Protein AF-A0A7S3N293-F1 (afdb_monomer_lite)

Secondary structure (DSSP, 8-state):
-HHHHTT-EEEEEEETTTEEEEEEE---------SS---HHHHHHHHHHHHHHHHHHHHHHHHHTTT-TT---TTTTS-EEEE-SSHHHHHHHHHHHHHTT--GGGEEEESSHHHHHHHHHHHHHTS----

Foldseek 3Di:
DPLVVQVKDWDKDDDPPPGIDIDIGGDDPPPPPPVDDDDPVNVVVVVVVVVVVVVVLVVVLVVLLPPQVPDDDPCLPAADEAEALDPVVLVVVLSNCVSNPRDSVSYHYDNHPVVVVVVVVVVVVPDPPDD

Sequence (131 aa):
MICEEFGGTAIVHSKKGQGSVFQATLPLICNSTNPFKRSKEEIALSEKMAKVMASQMDRIKRNFEFTTKGIPLPWKDKKILVVDDEAYNTEVLEIILGGIGISPDKIVTCLSGSEAIEVIKESIQNEPESQ

pLDDT: mean 78.85, std 15.55, range [41.66, 97.06]

Structure (mmCIF, N/CA/C/O backbone):
data_AF-A0A7S3N293-F1
#
_entry.id   AF-A0A7S3N293-F1
#
loop_
_atom_site.group_PDB
_atom_site.id
_atom_site.type_symbol
_atom_site.label_atom_id
_atom_site.label_alt_id
_atom_site.label_comp_id
_atom_site.label_asym_id
_atom_site.label_entity_id
_atom_site.label_seq_id
_atom_site.pdbx_PDB_ins_code
_atom_site.Cartn_x
_atom_site.Cartn_y
_atom_site.Cartn_z
_atom_site.occupancy
_atom_site.B_iso_or_equiv
_atom_site.auth_seq_id
_atom_site.auth_comp_id
_atom_site.auth_asym_id
_atom_site.auth_atom_id
_atom_site.pdbx_PDB_model_num
ATOM 1 N N . MET A 1 1 ? 24.809 -6.852 -6.026 1.00 60.34 1 MET A N 1
ATOM 2 C CA . MET A 1 1 ? 25.755 -6.217 -6.965 1.00 60.34 1 MET A CA 1
ATOM 3 C C . MET A 1 1 ? 24.957 -5.106 -7.616 1.00 60.34 1 MET A C 1
ATOM 5 O O . MET A 1 1 ? 24.422 -5.273 -8.695 1.00 60.34 1 MET A O 1
ATOM 9 N N . ILE A 1 2 ? 24.735 -4.023 -6.864 1.00 77.50 2 ILE A N 1
ATOM 10 C CA . ILE A 1 2 ? 23.498 -3.231 -6.995 1.00 77.50 2 ILE A CA 1
ATOM 11 C C . ILE A 1 2 ? 23.404 -2.522 -8.355 1.00 77.50 2 ILE A C 1
ATOM 13 O O . ILE A 1 2 ? 22.338 -2.472 -8.940 1.00 77.50 2 ILE A O 1
ATOM 17 N N . CYS A 1 3 ? 24.508 -2.016 -8.909 1.00 80.56 3 CYS A N 1
ATOM 18 C CA . CYS A 1 3 ? 24.460 -1.226 -10.146 1.00 80.56 3 CYS A CA 1
ATOM 19 C C . CYS A 1 3 ? 24.036 -2.046 -11.385 1.00 80.56 3 CYS A C 1
ATOM 21 O O . CYS A 1 3 ? 23.305 -1.530 -12.226 1.00 80.56 3 CYS A O 1
ATOM 23 N N . GLU A 1 4 ? 24.431 -3.321 -11.471 1.00 82.06 4 GLU A N 1
ATOM 24 C CA . GLU A 1 4 ? 24.077 -4.207 -12.594 1.00 82.06 4 GLU A CA 1
ATOM 25 C C . GLU A 1 4 ? 22.615 -4.667 -12.530 1.00 82.06 4 GLU A C 1
ATOM 27 O O . GLU A 1 4 ? 21.957 -4.781 -13.562 1.00 82.06 4 GLU A O 1
ATOM 32 N N . GLU A 1 5 ? 22.081 -4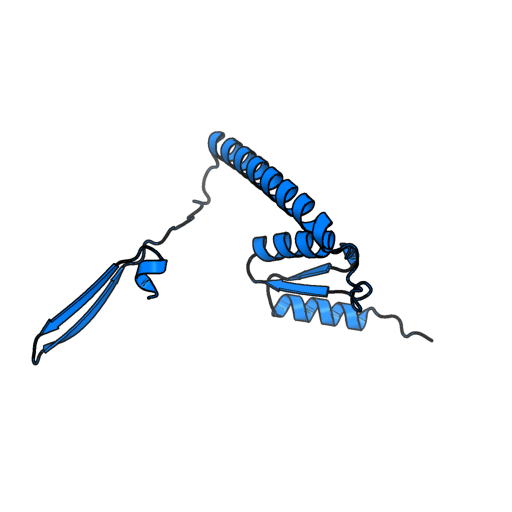.859 -11.318 1.00 84.12 5 GLU A N 1
ATOM 33 C CA . GLU A 1 5 ? 20.682 -5.252 -11.086 1.00 84.12 5 GLU A CA 1
ATOM 34 C C . GLU A 1 5 ? 19.683 -4.210 -11.629 1.00 84.12 5 GLU A C 1
ATOM 36 O O . GLU A 1 5 ? 18.577 -4.566 -12.026 1.00 84.12 5 GLU A O 1
ATOM 41 N N . PHE A 1 6 ? 20.098 -2.942 -11.730 1.00 82.06 6 PHE A N 1
ATOM 42 C CA . PHE A 1 6 ? 19.305 -1.843 -12.296 1.00 82.06 6 PHE A CA 1
ATOM 43 C C . PHE A 1 6 ? 19.718 -1.459 -13.730 1.00 82.06 6 PHE A C 1
ATOM 45 O O . PHE A 1 6 ? 19.390 -0.370 -14.201 1.00 82.06 6 PHE A O 1
ATOM 52 N N . GLY A 1 7 ? 20.463 -2.321 -14.435 1.00 86.12 7 GLY A N 1
ATOM 53 C CA . GLY A 1 7 ? 20.911 -2.061 -15.810 1.00 86.12 7 GLY A CA 1
ATOM 54 C C . GLY A 1 7 ? 21.907 -0.900 -15.935 1.00 86.12 7 GLY A C 1
ATOM 55 O O . GLY A 1 7 ? 22.064 -0.325 -17.013 1.00 86.12 7 GLY A O 1
ATOM 56 N N . GLY A 1 8 ? 22.550 -0.522 -14.830 1.00 89.31 8 GLY A N 1
ATOM 57 C CA . GLY A 1 8 ? 23.596 0.488 -14.790 1.00 89.31 8 GLY A CA 1
ATOM 58 C C . GLY A 1 8 ? 24.983 -0.065 -15.105 1.00 89.31 8 GLY A C 1
ATOM 59 O O . GLY A 1 8 ? 25.200 -1.269 -15.228 1.00 89.31 8 GLY A O 1
ATOM 60 N N . THR A 1 9 ? 25.952 0.843 -15.215 1.00 90.75 9 THR A N 1
ATOM 61 C CA . THR A 1 9 ? 27.374 0.518 -15.393 1.00 90.75 9 THR A CA 1
ATOM 62 C C . THR A 1 9 ? 28.211 1.206 -14.324 1.00 90.75 9 THR A C 1
ATOM 64 O O . THR A 1 9 ? 27.998 2.378 -14.013 1.00 90.75 9 THR A O 1
ATOM 67 N N . ALA A 1 10 ? 29.184 0.487 -13.766 1.00 90.56 10 ALA A N 1
ATOM 68 C CA . ALA A 1 10 ? 30.148 1.034 -12.820 1.00 90.56 10 ALA A CA 1
ATOM 69 C C . ALA A 1 10 ? 31.567 0.929 -13.389 1.00 90.56 10 ALA A C 1
ATOM 71 O O . ALA A 1 10 ? 31.964 -0.116 -13.901 1.00 90.56 10 ALA A O 1
ATOM 72 N N . ILE A 1 11 ? 32.334 2.014 -13.296 1.00 92.62 11 ILE A N 1
ATOM 73 C CA . ILE A 1 11 ? 33.714 2.111 -13.774 1.00 92.62 11 ILE A CA 1
ATOM 74 C C . ILE A 1 11 ? 34.587 2.638 -12.636 1.00 92.62 11 ILE A C 1
ATOM 76 O O . ILE A 1 11 ? 34.210 3.562 -11.912 1.00 92.62 11 ILE A O 1
ATOM 80 N N . VAL A 1 12 ? 35.774 2.052 -12.487 1.00 94.44 12 VAL A N 1
ATOM 81 C CA . VAL A 1 12 ? 36.779 2.488 -11.515 1.00 94.44 12 VAL A CA 1
ATOM 82 C C . VAL A 1 12 ? 38.032 2.933 -12.249 1.00 94.44 12 VAL A C 1
ATOM 84 O O . VAL A 1 12 ? 38.638 2.166 -12.995 1.00 94.44 12 VAL A O 1
ATOM 87 N N . HIS A 1 13 ? 38.454 4.166 -11.990 1.00 93.88 13 HIS A N 1
ATOM 88 C CA . HIS A 1 13 ? 39.724 4.704 -12.454 1.00 93.88 13 HIS A CA 1
ATOM 89 C C . HIS A 1 13 ? 40.648 4.893 -11.257 1.00 93.88 13 HIS A C 1
ATOM 91 O O . HIS A 1 13 ? 40.412 5.752 -10.412 1.00 93.88 13 HIS A O 1
ATOM 97 N N . SER A 1 14 ? 41.711 4.095 -11.178 1.00 94.75 14 SER A N 1
ATOM 98 C CA . SER A 1 14 ? 42.700 4.200 -10.106 1.00 94.75 14 SER A CA 1
ATOM 99 C C . SER A 1 14 ? 44.089 4.419 -10.674 1.00 94.75 14 SER A C 1
ATOM 101 O O . SER A 1 14 ? 44.496 3.761 -11.635 1.00 94.75 14 SER A O 1
ATOM 103 N N . LYS A 1 15 ? 44.834 5.340 -10.062 1.00 95.75 15 LYS A N 1
ATOM 104 C CA . LYS A 1 15 ? 46.235 5.571 -10.398 1.00 95.75 15 LYS A CA 1
ATOM 105 C C . LYS A 1 15 ? 47.052 5.718 -9.124 1.00 95.75 15 LYS A C 1
ATOM 107 O O . LYS A 1 15 ? 46.734 6.509 -8.236 1.00 95.75 15 LYS A O 1
ATOM 112 N N . LYS A 1 16 ? 48.131 4.935 -9.035 1.00 93.50 16 LYS A N 1
ATOM 113 C CA . LYS A 1 16 ? 49.003 4.882 -7.856 1.00 93.50 16 LYS A CA 1
ATOM 114 C C . LYS A 1 16 ? 49.500 6.289 -7.502 1.00 93.50 16 LYS A C 1
ATOM 116 O O . LYS A 1 16 ? 50.089 6.965 -8.339 1.00 93.50 16 LYS A O 1
ATOM 121 N N . GLY A 1 17 ? 49.243 6.714 -6.266 1.00 93.62 17 GLY A N 1
ATOM 122 C CA . GLY A 1 17 ? 49.622 8.039 -5.763 1.00 93.62 17 GLY A CA 1
ATOM 123 C C . GLY A 1 17 ? 48.705 9.198 -6.178 1.00 93.62 17 GLY A C 1
ATOM 124 O O . GLY A 1 17 ? 48.983 10.325 -5.793 1.00 93.62 17 GLY A O 1
ATOM 125 N N . GLN A 1 18 ? 47.626 8.948 -6.932 1.00 94.38 18 GLN A N 1
ATOM 126 C CA . GLN A 1 18 ? 46.655 9.973 -7.360 1.00 94.38 18 GLN A CA 1
ATOM 127 C C . GLN A 1 18 ? 45.222 9.699 -6.870 1.00 94.38 18 GLN A C 1
ATOM 129 O O . GLN A 1 18 ? 44.316 10.475 -7.153 1.00 94.38 18 GLN A O 1
ATOM 134 N N . GLY A 1 19 ? 45.021 8.620 -6.107 1.00 93.25 19 GLY A N 1
ATOM 135 C CA . GLY A 1 19 ? 43.710 8.216 -5.602 1.00 93.25 19 GLY A CA 1
ATOM 136 C C . GLY A 1 19 ? 42.914 7.372 -6.600 1.00 93.25 19 GLY A C 1
ATOM 137 O O . GLY A 1 19 ? 43.440 6.906 -7.615 1.00 93.25 19 GLY A O 1
ATOM 138 N N . SER A 1 20 ? 41.644 7.141 -6.266 1.00 95.56 20 SER A N 1
ATOM 139 C CA . SER A 1 20 ? 40.710 6.368 -7.088 1.00 95.56 20 SER A CA 1
ATOM 140 C C . SER A 1 20 ? 39.413 7.143 -7.280 1.00 95.56 20 SER A C 1
ATOM 142 O O . SER A 1 20 ? 38.914 7.755 -6.338 1.00 95.56 20 SER A O 1
ATOM 144 N N . VAL A 1 21 ? 38.871 7.087 -8.493 1.00 94.62 21 VAL A N 1
ATOM 145 C CA . VAL A 1 21 ? 37.583 7.664 -8.875 1.00 94.62 21 VAL A CA 1
ATOM 146 C C . VAL A 1 21 ? 36.635 6.527 -9.225 1.00 94.62 21 VAL A C 1
ATOM 148 O O . VAL A 1 21 ? 36.968 5.654 -10.028 1.00 94.62 21 VAL A O 1
ATOM 151 N N . PHE A 1 22 ? 35.455 6.556 -8.616 1.00 94.75 22 PHE A N 1
ATOM 152 C CA . PHE A 1 22 ? 34.377 5.605 -8.850 1.00 94.75 22 PHE A CA 1
ATOM 153 C C . PHE A 1 22 ? 33.260 6.335 -9.584 1.00 94.75 22 PHE A C 1
ATOM 155 O O . PHE A 1 22 ? 32.772 7.358 -9.103 1.00 94.75 22 PHE A O 1
ATOM 162 N N . GLN A 1 23 ? 32.868 5.823 -10.745 1.00 91.12 23 GLN A N 1
ATOM 163 C CA . GLN A 1 23 ? 31.786 6.375 -11.547 1.00 91.12 23 GLN A CA 1
ATOM 164 C C . GLN A 1 23 ? 30.707 5.313 -11.725 1.00 91.12 23 GLN A C 1
ATOM 166 O O . GLN A 1 23 ? 30.993 4.212 -12.185 1.00 91.12 23 GLN A O 1
ATOM 171 N N . ALA A 1 24 ? 29.470 5.651 -11.374 1.00 91.44 24 ALA A N 1
ATOM 172 C CA . ALA A 1 24 ? 28.302 4.814 -11.610 1.00 91.44 24 ALA A CA 1
ATOM 173 C C . ALA A 1 24 ? 27.328 5.558 -12.525 1.00 91.44 24 ALA A C 1
ATOM 175 O O . ALA A 1 24 ? 27.047 6.737 -12.310 1.00 91.44 24 ALA A O 1
ATOM 176 N N . THR A 1 25 ? 26.823 4.867 -13.541 1.00 88.75 25 THR A N 1
ATOM 177 C CA . THR A 1 25 ? 25.816 5.375 -14.472 1.00 88.75 25 THR A CA 1
ATOM 178 C C . THR A 1 25 ? 24.583 4.500 -14.351 1.00 88.75 25 THR A C 1
ATOM 180 O O . THR A 1 25 ? 24.660 3.303 -14.609 1.00 88.75 25 THR A O 1
ATOM 183 N N . LEU A 1 26 ? 23.455 5.092 -13.972 1.00 87.69 26 LEU A N 1
ATOM 184 C CA . LEU A 1 26 ? 22.163 4.416 -13.885 1.00 87.69 26 LEU A CA 1
ATOM 185 C C . LEU A 1 26 ? 21.212 5.042 -14.913 1.00 87.69 26 LEU A C 1
ATOM 187 O O . LEU A 1 26 ? 21.088 6.270 -14.935 1.00 87.69 26 LEU A O 1
ATOM 191 N N . PRO A 1 27 ? 20.555 4.246 -15.776 1.00 81.19 27 PRO A N 1
ATOM 192 C CA . PRO A 1 27 ? 19.545 4.772 -16.681 1.00 81.19 27 PRO A CA 1
ATOM 193 C C . PRO A 1 27 ? 18.337 5.245 -15.866 1.00 81.19 27 PRO A C 1
ATOM 195 O O . PRO A 1 27 ? 17.649 4.451 -15.228 1.00 81.19 27 PRO A O 1
ATOM 198 N N . LEU A 1 28 ? 18.070 6.550 -15.882 1.00 78.19 28 LEU A N 1
ATOM 199 C CA . LEU A 1 28 ? 16.857 7.100 -15.289 1.00 78.19 28 LEU A CA 1
ATOM 200 C C . LEU A 1 28 ? 15.713 6.958 -16.293 1.00 78.19 28 LEU A C 1
ATOM 202 O O . LEU A 1 28 ? 15.694 7.626 -17.328 1.00 78.19 28 LEU A O 1
ATOM 206 N N . ILE A 1 29 ? 14.744 6.098 -15.982 1.00 73.38 29 ILE A N 1
ATOM 207 C CA . ILE A 1 29 ? 13.456 6.096 -16.676 1.00 73.38 29 ILE A CA 1
ATOM 208 C C . ILE A 1 29 ? 12.655 7.266 -16.108 1.00 73.38 29 ILE A C 1
ATOM 210 O O . ILE A 1 29 ? 11.929 7.141 -15.125 1.00 73.38 29 ILE A O 1
ATOM 214 N N . CYS A 1 30 ? 12.830 8.443 -16.702 1.00 49.09 30 CYS A N 1
ATOM 215 C CA . CYS A 1 30 ? 12.002 9.594 -16.382 1.00 49.09 30 CYS A CA 1
ATOM 216 C C . CYS A 1 30 ? 10.643 9.423 -17.063 1.00 49.09 30 CYS A C 1
ATOM 218 O O . CYS A 1 30 ? 10.477 9.802 -18.223 1.00 49.09 30 CYS A O 1
ATOM 220 N N . ASN A 1 31 ? 9.650 8.927 -16.324 1.00 50.69 31 ASN A N 1
ATOM 221 C CA . ASN A 1 31 ? 8.236 9.081 -16.676 1.00 50.69 31 ASN A CA 1
ATOM 222 C C . ASN A 1 31 ? 7.817 10.543 -16.444 1.00 50.69 31 ASN A C 1
ATOM 224 O O . ASN A 1 31 ? 6.957 10.851 -15.626 1.00 50.69 31 ASN A O 1
ATOM 228 N N . SER A 1 32 ? 8.482 11.467 -17.138 1.00 44.22 32 SER A N 1
ATOM 229 C CA . SER A 1 32 ? 8.077 12.862 -17.199 1.00 44.22 32 SER A CA 1
ATOM 230 C C . SER A 1 32 ? 6.832 12.927 -18.075 1.00 44.22 32 SER A C 1
ATOM 232 O O . SER A 1 32 ? 6.903 13.077 -19.296 1.00 44.22 32 SER A O 1
ATOM 234 N N . THR A 1 33 ? 5.669 12.760 -17.451 1.00 46.09 33 THR A N 1
ATOM 235 C CA . THR A 1 33 ? 4.407 13.211 -18.025 1.00 46.09 33 THR A CA 1
ATOM 236 C C . THR A 1 33 ? 4.494 14.723 -18.144 1.00 46.09 33 THR A C 1
ATOM 238 O O . THR A 1 33 ? 4.302 15.459 -17.177 1.00 46.09 33 THR A O 1
ATOM 241 N N . ASN A 1 34 ? 4.846 15.179 -19.339 1.00 41.66 34 ASN A N 1
ATOM 242 C CA . ASN A 1 34 ? 4.815 16.576 -19.725 1.00 41.66 34 ASN A CA 1
ATOM 243 C C . ASN A 1 34 ? 3.382 17.099 -19.473 1.00 41.66 34 ASN A C 1
ATOM 245 O O . ASN A 1 34 ? 2.450 16.588 -20.097 1.00 41.66 34 ASN A O 1
ATOM 249 N N . PRO A 1 35 ? 3.136 18.073 -18.575 1.00 46.91 35 PRO A N 1
ATOM 250 C CA . PRO A 1 35 ? 1.774 18.462 -18.197 1.00 46.91 35 PRO A CA 1
ATOM 251 C C . PRO A 1 35 ? 1.060 19.322 -19.260 1.00 46.91 35 PRO A C 1
ATOM 253 O O . PRO A 1 35 ? 0.162 20.096 -18.935 1.00 46.91 35 PRO A O 1
ATOM 256 N N . PHE A 1 36 ? 1.420 19.213 -20.543 1.00 49.78 36 PHE A N 1
ATOM 257 C CA . PHE A 1 36 ? 0.885 20.079 -21.589 1.00 49.78 36 PHE A CA 1
ATOM 258 C C . PHE A 1 36 ? 0.445 19.314 -22.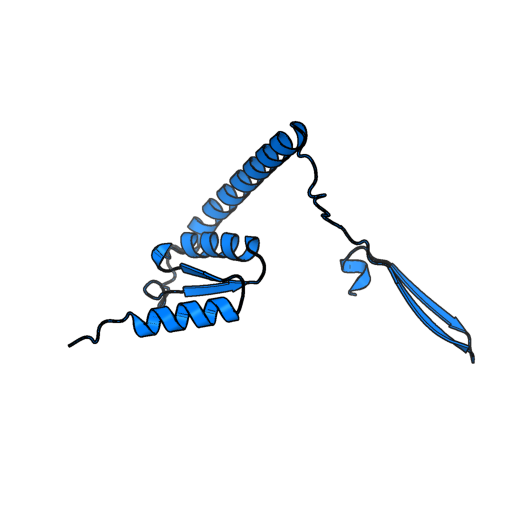847 1.00 49.78 36 PHE A C 1
ATOM 260 O O . PHE A 1 36 ? 1.260 18.838 -23.630 1.00 49.78 36 PHE A O 1
ATOM 267 N N . LYS A 1 37 ? -0.886 19.315 -23.038 1.00 51.31 37 LYS A N 1
ATOM 268 C CA . LYS A 1 37 ? -1.692 18.850 -24.186 1.00 51.31 37 LYS A CA 1
ATOM 269 C C . LYS A 1 37 ? -1.702 17.338 -24.446 1.00 51.31 37 LYS A C 1
ATOM 271 O O . LYS A 1 37 ? -1.034 16.852 -25.352 1.00 51.31 37 LYS A O 1
ATOM 276 N N . ARG A 1 38 ? -2.614 16.638 -23.754 1.00 48.31 38 ARG A N 1
ATOM 277 C CA . ARG A 1 38 ? -3.044 15.279 -24.124 1.00 48.31 38 ARG A CA 1
ATOM 278 C C . ARG A 1 38 ? -3.547 15.256 -25.567 1.00 48.31 38 ARG A C 1
ATOM 280 O O . ARG A 1 38 ? -4.569 15.872 -25.883 1.00 48.31 38 ARG A O 1
ATOM 287 N N . SER A 1 39 ? -2.835 14.551 -26.438 1.00 61.47 39 SER A N 1
ATOM 288 C CA . SER A 1 39 ? -3.322 14.215 -27.775 1.00 61.47 39 SER A CA 1
ATOM 289 C C . SER A 1 39 ? -4.353 13.079 -27.673 1.00 61.47 39 SER A C 1
ATOM 291 O O . SER A 1 39 ? -4.384 12.325 -26.699 1.00 61.47 39 SER A O 1
ATOM 293 N N . LYS A 1 40 ? -5.225 12.930 -28.679 1.00 60.50 40 LYS A N 1
ATOM 294 C CA . LYS A 1 40 ? -6.228 11.842 -28.723 1.00 60.50 40 LYS A CA 1
ATOM 295 C C . LYS A 1 40 ? -5.599 10.440 -28.661 1.00 60.50 40 LYS A C 1
ATOM 297 O O . LYS A 1 40 ? -6.251 9.495 -28.230 1.00 60.50 40 LYS A O 1
ATOM 302 N N . GLU A 1 41 ? -4.339 10.313 -29.064 1.00 60.31 41 GLU A N 1
ATOM 303 C CA . GLU A 1 41 ? -3.577 9.060 -29.030 1.00 60.31 41 GLU A CA 1
ATOM 304 C C . GLU A 1 41 ? -3.166 8.669 -27.605 1.00 60.31 41 GLU A C 1
ATOM 306 O O . GLU A 1 41 ? -3.131 7.484 -27.283 1.00 60.31 41 GLU A O 1
ATOM 311 N N . GLU A 1 42 ? -2.938 9.645 -26.724 1.00 56.75 42 GLU A N 1
ATOM 312 C CA . GLU A 1 42 ? -2.550 9.410 -25.330 1.00 56.75 42 GLU A CA 1
ATOM 313 C C . GLU A 1 42 ? -3.735 8.923 -24.478 1.00 56.75 42 GLU A C 1
ATOM 315 O O . GLU A 1 42 ? -3.577 8.050 -23.627 1.00 56.75 42 GLU A O 1
ATOM 320 N N . ILE A 1 43 ? -4.951 9.402 -24.775 1.00 61.78 43 ILE A N 1
ATOM 321 C CA . ILE A 1 43 ? -6.196 8.885 -24.179 1.00 61.78 43 ILE A CA 1
ATOM 322 C C . ILE A 1 43 ? -6.416 7.427 -24.605 1.00 61.78 43 ILE A C 1
ATOM 324 O O . ILE A 1 43 ? -6.687 6.572 -23.767 1.00 61.78 43 ILE A O 1
ATOM 328 N N . ALA A 1 44 ? -6.209 7.113 -25.887 1.00 67.25 44 ALA A N 1
ATOM 329 C CA . ALA A 1 44 ? -6.334 5.745 -26.388 1.00 67.25 44 ALA A CA 1
ATOM 330 C C . ALA A 1 44 ? -5.258 4.800 -25.817 1.00 67.25 44 ALA A C 1
ATOM 332 O O . ALA A 1 44 ? -5.517 3.612 -25.607 1.00 67.25 44 ALA A O 1
ATOM 333 N N . LEU A 1 45 ? -4.045 5.302 -25.561 1.00 69.31 45 LEU A N 1
ATOM 334 C CA . LEU A 1 45 ? -2.980 4.532 -24.916 1.00 69.31 45 LEU A CA 1
ATOM 335 C C . LEU A 1 45 ? -3.282 4.290 -23.430 1.00 69.31 45 LEU A C 1
ATOM 337 O O . LEU A 1 45 ? -3.118 3.166 -22.957 1.00 69.31 45 LEU A O 1
ATOM 341 N N . SER A 1 46 ? -3.796 5.304 -22.729 1.00 66.25 46 SER A N 1
ATOM 342 C CA . SER A 1 46 ? -4.274 5.202 -21.345 1.00 66.25 46 SER A CA 1
ATOM 343 C C . SER A 1 46 ? -5.412 4.185 -21.207 1.00 66.25 46 SER A C 1
ATOM 345 O O . SER A 1 46 ? -5.347 3.322 -20.334 1.00 66.25 46 SER A O 1
ATOM 347 N N . GLU A 1 47 ? -6.398 4.196 -22.108 1.00 70.56 47 GLU A N 1
ATOM 348 C CA . GLU A 1 47 ? -7.485 3.206 -22.115 1.00 70.56 47 GLU A CA 1
ATOM 349 C C . GLU A 1 47 ? -6.976 1.784 -22.384 1.00 70.56 47 GLU A C 1
ATOM 351 O O . GLU A 1 47 ? -7.419 0.823 -21.749 1.00 70.56 47 GLU A O 1
ATOM 356 N N . LYS A 1 48 ? -6.010 1.624 -23.299 1.00 72.50 48 LYS A N 1
ATOM 357 C CA . LYS A 1 48 ? -5.376 0.322 -23.554 1.00 72.50 48 LYS A CA 1
ATOM 358 C C . LYS A 1 48 ? -4.601 -0.177 -22.337 1.00 72.50 48 LYS A C 1
ATOM 360 O O . LYS A 1 48 ? -4.719 -1.354 -22.005 1.00 72.50 48 LYS A O 1
ATOM 365 N N . MET A 1 49 ? -3.849 0.693 -21.664 1.00 66.38 49 MET A N 1
ATOM 366 C CA . MET A 1 49 ? -3.127 0.348 -20.437 1.00 66.38 49 MET A CA 1
ATOM 367 C C . MET A 1 49 ? -4.082 -0.022 -19.303 1.00 66.38 49 MET A C 1
ATOM 369 O O . MET A 1 49 ? -3.898 -1.074 -18.697 1.00 66.38 49 MET A O 1
ATOM 373 N N . ALA A 1 50 ? -5.151 0.750 -19.093 1.00 70.06 50 ALA A N 1
ATOM 374 C CA . ALA A 1 50 ? -6.184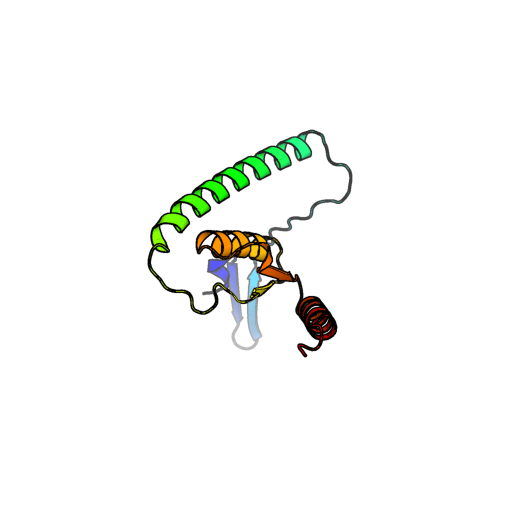 0.435 -18.107 1.00 70.06 50 ALA A CA 1
ATOM 375 C C . ALA A 1 50 ? -6.819 -0.940 -18.371 1.00 70.06 50 ALA A C 1
ATOM 377 O O . ALA A 1 50 ? -7.014 -1.731 -17.451 1.00 70.06 50 ALA A O 1
ATOM 378 N N . LYS A 1 51 ? -7.064 -1.285 -19.641 1.00 73.50 51 LYS A N 1
ATOM 379 C CA . LYS A 1 51 ? -7.612 -2.593 -20.029 1.00 73.50 51 LYS A CA 1
ATOM 380 C C . LYS A 1 51 ? -6.626 -3.746 -19.808 1.00 73.50 51 LYS A C 1
ATOM 382 O O . LYS A 1 51 ? -7.032 -4.829 -19.387 1.00 73.50 51 LYS A O 1
ATOM 387 N N . VAL A 1 52 ? -5.335 -3.529 -20.075 1.00 74.38 52 VAL A N 1
ATOM 388 C CA . VAL A 1 52 ? -4.279 -4.516 -19.791 1.00 74.38 52 VAL A CA 1
ATOM 389 C C . VAL A 1 52 ? -4.145 -4.733 -18.285 1.00 74.38 52 VAL A C 1
ATOM 391 O O . VAL A 1 52 ? -4.123 -5.888 -17.851 1.00 74.38 52 VAL A O 1
ATOM 394 N N . MET A 1 53 ? -4.133 -3.653 -17.501 1.00 69.94 53 MET A N 1
ATOM 395 C CA . MET A 1 53 ? -4.064 -3.691 -16.038 1.00 69.94 53 MET A CA 1
ATOM 396 C C . MET A 1 53 ? -5.276 -4.396 -15.430 1.00 69.94 53 MET A C 1
ATOM 398 O O . MET A 1 53 ? -5.094 -5.326 -14.649 1.00 69.94 53 MET A O 1
ATOM 402 N N . ALA A 1 54 ? -6.493 -4.074 -15.879 1.00 72.38 54 ALA A N 1
ATOM 403 C CA . ALA A 1 54 ? -7.704 -4.778 -15.461 1.00 72.38 54 ALA A CA 1
ATOM 404 C C . ALA A 1 54 ? -7.600 -6.293 -15.720 1.00 72.38 54 ALA A C 1
ATOM 406 O O . ALA A 1 54 ? -7.905 -7.102 -14.845 1.00 72.38 54 ALA A O 1
ATOM 407 N N . SER A 1 55 ? -7.064 -6.698 -16.880 1.00 72.88 55 SER A N 1
ATOM 408 C CA . SER A 1 55 ? -6.879 -8.123 -17.187 1.00 72.88 55 SER A CA 1
ATOM 409 C C . SER A 1 55 ? -5.839 -8.812 -16.292 1.00 72.88 55 SER A C 1
ATOM 411 O O . SER A 1 55 ? -5.982 -9.997 -15.986 1.00 72.88 55 SER A O 1
ATOM 413 N N . GLN A 1 56 ? -4.790 -8.098 -15.864 1.00 72.06 56 GLN A N 1
ATOM 414 C CA . GLN A 1 56 ? -3.807 -8.637 -14.922 1.00 72.06 56 GLN A CA 1
ATOM 415 C C . GLN A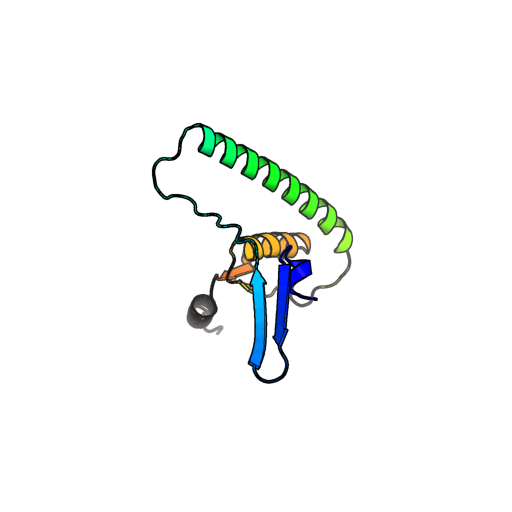 1 56 ? -4.396 -8.741 -13.515 1.00 72.06 56 GLN A C 1
ATOM 417 O O . GLN A 1 56 ? -4.224 -9.774 -12.866 1.00 72.06 56 GLN A O 1
ATOM 422 N N . MET A 1 57 ? -5.175 -7.748 -13.087 1.00 68.19 57 MET A N 1
ATOM 423 C CA . MET A 1 57 ? -5.890 -7.786 -11.813 1.00 68.19 57 MET A CA 1
ATOM 424 C C . MET A 1 57 ? -6.894 -8.939 -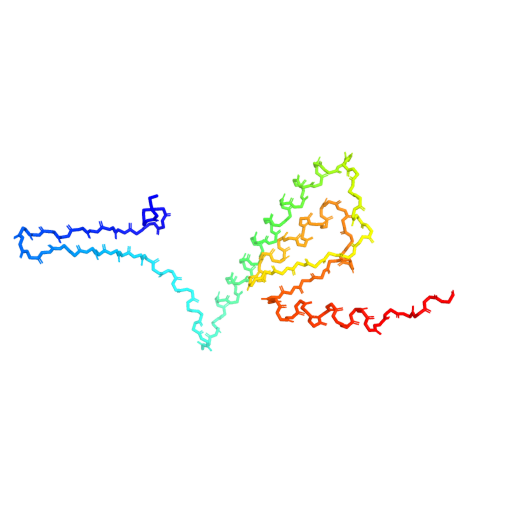11.743 1.00 68.19 57 MET A C 1
ATOM 426 O O . MET A 1 57 ? -6.935 -9.655 -10.743 1.00 68.19 57 MET A O 1
ATOM 430 N N . ASP A 1 58 ? -7.620 -9.218 -12.826 1.00 71.81 58 ASP A N 1
ATOM 431 C CA . ASP A 1 58 ? -8.532 -10.367 -12.901 1.00 71.81 58 ASP A CA 1
ATOM 432 C C . ASP A 1 58 ? -7.808 -11.720 -12.839 1.00 71.81 58 ASP A C 1
ATOM 434 O O . ASP A 1 58 ? -8.385 -12.735 -12.432 1.00 71.81 58 ASP A O 1
ATOM 438 N N . ARG A 1 59 ? -6.540 -11.783 -13.263 1.00 69.50 59 ARG A N 1
ATOM 439 C CA . ARG A 1 59 ? -5.708 -12.987 -13.104 1.00 69.50 59 ARG A CA 1
ATOM 440 C C . ARG A 1 59 ? -5.229 -13.142 -11.664 1.00 69.50 59 ARG A C 1
ATOM 442 O O . ARG A 1 59 ? -5.255 -14.258 -11.151 1.00 69.50 59 ARG A O 1
ATOM 449 N N . ILE A 1 60 ? -4.836 -12.047 -11.014 1.00 66.44 60 ILE A N 1
ATOM 450 C CA . ILE A 1 60 ? -4.411 -12.046 -9.607 1.00 66.44 60 ILE A CA 1
ATOM 451 C C . ILE A 1 60 ? -5.573 -12.478 -8.704 1.00 66.44 60 ILE A C 1
ATOM 453 O O . ILE A 1 60 ? -5.404 -13.411 -7.921 1.00 66.44 60 ILE A O 1
ATOM 457 N N . LYS A 1 61 ? -6.770 -11.901 -8.885 1.00 64.94 61 LYS A N 1
ATOM 458 C CA . LYS A 1 61 ? -7.980 -12.263 -8.122 1.00 64.94 61 LYS A CA 1
ATOM 459 C C . LYS A 1 61 ? -8.282 -13.763 -8.183 1.00 64.94 61 LYS A C 1
ATOM 461 O O . LYS A 1 61 ? -8.432 -14.405 -7.147 1.00 64.94 61 LYS A O 1
ATOM 466 N N . ARG A 1 62 ? -8.278 -14.345 -9.388 1.00 63.75 62 ARG A N 1
ATOM 467 C CA . ARG A 1 62 ? -8.559 -15.779 -9.592 1.00 63.75 62 ARG A CA 1
ATOM 468 C C . ARG A 1 62 ? -7.519 -16.706 -8.964 1.00 63.75 62 ARG A C 1
ATOM 470 O O . ARG A 1 62 ? -7.881 -17.764 -8.459 1.00 63.75 62 ARG A O 1
ATOM 477 N N . ASN A 1 63 ? -6.242 -16.330 -8.984 1.00 60.00 63 ASN A N 1
ATOM 478 C CA . ASN A 1 63 ? -5.190 -17.141 -8.368 1.00 60.00 63 ASN A CA 1
ATOM 479 C C . ASN A 1 63 ? -5.230 -17.070 -6.834 1.00 60.00 63 ASN A C 1
ATOM 481 O O . ASN A 1 63 ? -4.842 -18.024 -6.161 1.00 60.00 63 ASN A O 1
ATOM 485 N N . PHE A 1 64 ? -5.710 -15.958 -6.274 1.00 59.56 64 PHE A N 1
ATOM 486 C CA . PHE A 1 64 ? -5.723 -15.743 -4.831 1.00 59.56 64 PHE A CA 1
ATOM 487 C C . PHE A 1 64 ? -6.911 -16.418 -4.129 1.00 59.56 64 PHE A C 1
ATOM 489 O O . PHE A 1 64 ? -6.733 -16.995 -3.055 1.00 59.56 64 PHE A O 1
ATOM 496 N N . GLU A 1 65 ? -8.081 -16.477 -4.781 1.00 55.25 65 GLU A N 1
ATOM 497 C CA . GLU A 1 65 ? -9.262 -17.221 -4.297 1.00 55.25 65 GLU A CA 1
ATOM 498 C C . GLU A 1 65 ? -8.983 -18.712 -4.022 1.00 55.25 65 GLU A C 1
ATOM 500 O O . GLU A 1 65 ? -9.715 -19.364 -3.273 1.00 55.25 65 GLU A O 1
ATOM 505 N N . PHE A 1 66 ? -7.922 -19.271 -4.613 1.00 50.47 66 PHE A N 1
ATOM 506 C CA . PHE A 1 66 ? -7.605 -20.692 -4.515 1.00 50.47 66 PHE A CA 1
ATOM 507 C C . PHE A 1 66 ? -6.866 -21.083 -3.221 1.00 50.47 66 PHE A C 1
ATOM 509 O O . PHE A 1 66 ? -6.930 -22.242 -2.818 1.00 50.47 66 PHE A O 1
ATOM 516 N N . THR A 1 67 ? -6.194 -20.148 -2.538 1.00 53.50 67 THR A N 1
ATOM 517 C CA . THR A 1 67 ? -5.238 -20.500 -1.459 1.00 53.50 67 THR A CA 1
ATOM 518 C C . THR A 1 67 ? -5.790 -20.275 -0.043 1.00 53.50 67 THR A C 1
ATOM 520 O O . THR A 1 67 ? -5.226 -20.758 0.934 1.00 53.50 67 THR A O 1
ATOM 523 N N . THR A 1 68 ? -6.909 -19.561 0.101 1.00 54.22 68 THR A N 1
ATOM 524 C CA . THR A 1 68 ? -7.337 -18.984 1.393 1.00 54.22 68 THR A CA 1
ATOM 525 C C . THR A 1 68 ? -8.534 -19.688 2.027 1.00 54.22 68 THR A C 1
ATOM 527 O O . THR A 1 68 ? -8.879 -19.412 3.179 1.00 54.22 68 THR A O 1
ATOM 530 N N . LYS A 1 69 ? -9.147 -20.653 1.328 1.00 58.03 69 LYS A N 1
ATOM 531 C CA . LYS A 1 69 ? -10.194 -21.519 1.886 1.00 58.03 69 LYS A CA 1
ATOM 532 C C . LYS A 1 69 ? -9.596 -22.460 2.938 1.00 58.03 69 LYS A C 1
ATOM 534 O O . LYS A 1 69 ? -9.282 -23.605 2.641 1.00 58.03 69 LYS A O 1
ATOM 539 N N . GLY A 1 70 ? -9.446 -21.976 4.170 1.00 63.16 70 GLY A N 1
ATOM 540 C CA . GLY A 1 70 ? -9.133 -22.825 5.324 1.00 63.16 70 GLY A CA 1
ATOM 541 C C . GLY A 1 70 ? -8.202 -22.234 6.377 1.00 63.16 70 GLY A C 1
ATOM 542 O O . GLY A 1 70 ? -8.033 -22.864 7.416 1.00 63.16 70 GLY A O 1
ATOM 543 N N . ILE A 1 71 ? -7.621 -21.049 6.162 1.00 72.38 71 ILE A N 1
ATOM 544 C CA . ILE A 1 71 ? -6.765 -20.420 7.176 1.00 72.38 71 ILE A CA 1
ATOM 545 C C . ILE A 1 71 ? -7.629 -19.474 8.021 1.00 72.38 71 ILE A C 1
ATOM 547 O O . ILE A 1 71 ? -8.086 -18.453 7.503 1.00 72.38 71 ILE A O 1
ATOM 551 N N . PRO A 1 72 ? -7.894 -19.779 9.305 1.00 74.94 72 PRO A N 1
ATOM 552 C CA . PRO A 1 72 ? -8.577 -18.841 10.181 1.00 74.94 72 PRO A CA 1
ATOM 553 C C . PRO A 1 72 ? -7.692 -17.606 10.374 1.00 74.94 72 PRO A C 1
ATOM 555 O O . PRO A 1 72 ? -6.587 -17.693 10.904 1.00 74.94 72 PRO A O 1
ATOM 558 N N . LEU A 1 73 ? -8.183 -16.449 9.932 1.00 81.88 73 LEU A N 1
ATOM 559 C CA . LEU A 1 73 ? -7.533 -15.160 10.146 1.00 81.88 73 LEU A CA 1
ATOM 560 C C . LEU A 1 73 ? -8.135 -14.523 11.407 1.00 81.88 73 LEU A C 1
ATOM 562 O O . LEU A 1 73 ? -9.250 -14.003 11.332 1.00 81.88 73 LEU A O 1
ATOM 566 N N . PRO A 1 74 ? -7.439 -14.515 12.563 1.00 83.50 74 PRO A N 1
ATOM 567 C CA . PRO A 1 74 ? -7.977 -13.965 13.820 1.00 83.50 74 PRO A CA 1
ATOM 568 C C . PRO A 1 74 ? -8.290 -12.455 13.782 1.00 83.50 74 PRO A C 1
ATOM 570 O O . PRO A 1 74 ? -8.843 -11.896 14.722 1.00 83.50 74 PRO A O 1
ATOM 573 N N . TRP A 1 75 ? -7.935 -11.791 12.687 1.00 82.81 75 TRP A N 1
ATOM 574 C CA . TRP A 1 75 ? -7.994 -10.354 12.453 1.00 82.81 75 TRP A CA 1
ATOM 575 C C . TRP A 1 75 ? -8.994 -9.993 11.347 1.00 82.81 75 TRP A C 1
ATOM 577 O O . TRP A 1 75 ? -9.127 -8.825 11.003 1.00 82.81 75 TRP A O 1
ATOM 587 N N . LYS A 1 76 ? -9.763 -10.968 10.838 1.00 82.44 76 LYS A N 1
ATOM 588 C CA . LYS A 1 76 ? -10.781 -10.765 9.792 1.00 82.44 76 LYS A CA 1
ATOM 589 C C . LYS A 1 76 ? -11.859 -9.739 10.173 1.00 82.44 76 LYS A C 1
ATOM 591 O O . LYS A 1 76 ? -12.464 -9.107 9.307 1.00 82.44 76 LYS A O 1
ATOM 596 N N . ASP A 1 77 ? -12.094 -9.560 11.471 1.00 84.75 77 ASP A N 1
ATOM 597 C CA . ASP A 1 77 ? -13.066 -8.604 12.011 1.00 84.75 77 ASP A CA 1
ATOM 598 C C . ASP A 1 77 ? -12.466 -7.294 12.511 1.00 84.75 77 ASP A C 1
ATOM 600 O O . ASP A 1 77 ? -13.173 -6.463 13.075 1.00 84.75 77 ASP A O 1
ATOM 604 N N . LYS A 1 78 ? -11.171 -7.079 12.283 1.00 88.44 78 LYS A N 1
ATOM 605 C CA . LYS A 1 78 ? -10.481 -5.843 12.647 1.00 88.44 78 LYS A CA 1
ATOM 606 C C . LYS A 1 78 ? -10.357 -4.928 11.432 1.00 88.44 78 LYS A C 1
ATOM 608 O O . LYS A 1 78 ? -10.268 -5.403 10.302 1.00 88.44 78 LYS A O 1
ATOM 613 N N . LYS A 1 79 ? -10.340 -3.616 11.683 1.00 91.88 79 LYS A N 1
ATOM 614 C CA . LYS A 1 79 ? -9.916 -2.634 10.682 1.00 91.88 79 LYS A CA 1
ATOM 615 C C . LYS A 1 79 ? -8.412 -2.776 10.447 1.00 91.88 79 LYS A C 1
ATOM 617 O O . LYS A 1 79 ? -7.658 -2.988 11.398 1.00 91.88 79 LYS A O 1
ATOM 622 N N . ILE A 1 80 ? -7.994 -2.660 9.197 1.00 92.81 80 ILE A N 1
ATOM 623 C CA . ILE A 1 80 ? -6.608 -2.758 8.751 1.00 92.81 80 ILE A CA 1
ATOM 624 C C . ILE A 1 80 ? -6.233 -1.432 8.117 1.00 92.81 80 ILE A C 1
ATOM 626 O O . ILE A 1 80 ? -6.892 -0.976 7.188 1.00 92.81 80 ILE A O 1
ATOM 630 N N . LEU A 1 81 ? -5.163 -0.839 8.631 1.00 94.88 81 LEU A N 1
ATOM 631 C CA . LEU A 1 81 ? -4.570 0.370 8.089 1.00 94.88 81 LEU A CA 1
ATOM 632 C C . LEU A 1 81 ? -3.369 -0.014 7.227 1.00 94.88 81 LEU A C 1
ATOM 634 O O . LEU A 1 81 ? -2.441 -0.664 7.710 1.00 94.88 81 LEU A O 1
ATOM 638 N N . VAL A 1 82 ? -3.398 0.382 5.963 1.00 95.38 82 VAL A N 1
ATOM 639 C CA . VAL A 1 82 ? -2.324 0.198 4.990 1.00 95.38 82 VAL A CA 1
ATOM 640 C C . VAL A 1 82 ? -1.696 1.558 4.731 1.00 95.38 82 VAL A C 1
ATOM 642 O O . VAL A 1 82 ? -2.401 2.508 4.406 1.00 95.38 82 VAL A O 1
ATOM 645 N N . VAL A 1 83 ? -0.377 1.653 4.883 1.00 96.56 83 VAL A N 1
ATOM 646 C CA . VAL A 1 83 ? 0.368 2.896 4.663 1.00 96.56 83 VAL A CA 1
ATOM 647 C C . VAL A 1 83 ? 1.499 2.610 3.694 1.00 96.56 83 VAL A C 1
ATOM 649 O O . VAL A 1 83 ? 2.412 1.859 4.034 1.00 96.56 83 VAL A O 1
ATOM 652 N N . ASP A 1 84 ? 1.423 3.195 2.507 1.00 97.06 84 ASP A N 1
ATOM 653 C CA . ASP A 1 84 ? 2.427 3.053 1.452 1.00 97.06 84 ASP A CA 1
ATOM 654 C C . ASP A 1 84 ? 2.440 4.346 0.634 1.00 97.06 84 ASP A C 1
ATOM 656 O O . ASP A 1 84 ? 1.379 4.886 0.335 1.00 97.06 84 ASP A O 1
ATOM 660 N N . ASP A 1 85 ? 3.614 4.880 0.313 1.00 95.94 85 ASP A N 1
ATOM 661 C CA . ASP A 1 85 ? 3.752 6.148 -0.412 1.00 95.94 85 ASP A CA 1
ATOM 662 C C . ASP A 1 85 ? 3.402 6.036 -1.904 1.00 95.94 85 ASP A C 1
ATOM 664 O O . ASP A 1 85 ? 3.283 7.050 -2.600 1.00 95.94 85 ASP A O 1
ATOM 668 N N . GLU A 1 86 ? 3.161 4.819 -2.390 1.00 94.50 86 GLU A N 1
ATOM 669 C CA . GLU A 1 86 ? 2.743 4.538 -3.752 1.00 94.50 86 GLU A CA 1
ATOM 670 C C . GLU A 1 86 ? 1.315 3.967 -3.810 1.00 94.50 86 GLU A C 1
ATOM 672 O O . GLU A 1 86 ? 1.026 2.850 -3.381 1.00 94.50 86 GLU A O 1
ATOM 677 N N . ALA A 1 87 ? 0.407 4.715 -4.450 1.00 90.00 87 ALA A N 1
ATOM 678 C CA . ALA A 1 87 ? -1.011 4.349 -4.574 1.00 90.00 87 ALA A CA 1
ATOM 679 C C . ALA A 1 87 ? -1.250 2.990 -5.262 1.00 90.00 87 ALA A C 1
ATOM 681 O O . ALA A 1 87 ? -2.237 2.303 -4.996 1.00 90.00 87 ALA A O 1
ATOM 682 N N . TYR A 1 88 ? -0.338 2.583 -6.146 1.00 89.81 88 TYR A N 1
ATOM 683 C CA . TYR A 1 88 ? -0.407 1.274 -6.785 1.00 89.81 88 TYR A CA 1
ATOM 684 C C . TYR A 1 88 ? -0.217 0.138 -5.770 1.00 89.81 88 TYR A C 1
ATOM 686 O O . TYR A 1 88 ? -0.940 -0.857 -5.818 1.00 89.81 88 TYR A O 1
ATOM 694 N N . ASN A 1 89 ? 0.704 0.291 -4.815 1.00 92.50 89 ASN A N 1
ATOM 695 C CA . ASN A 1 89 ? 0.939 -0.715 -3.781 1.00 92.50 89 ASN A CA 1
ATOM 696 C C . ASN A 1 89 ? -0.272 -0.839 -2.859 1.00 92.50 89 ASN A C 1
ATOM 698 O O . ASN A 1 89 ? -0.680 -1.961 -2.552 1.00 92.50 89 ASN A O 1
ATOM 702 N N . THR A 1 90 ? -0.900 0.283 -2.487 1.00 93.12 90 THR A N 1
ATOM 703 C CA . THR A 1 90 ? -2.135 0.259 -1.692 1.00 93.12 90 THR A CA 1
ATOM 7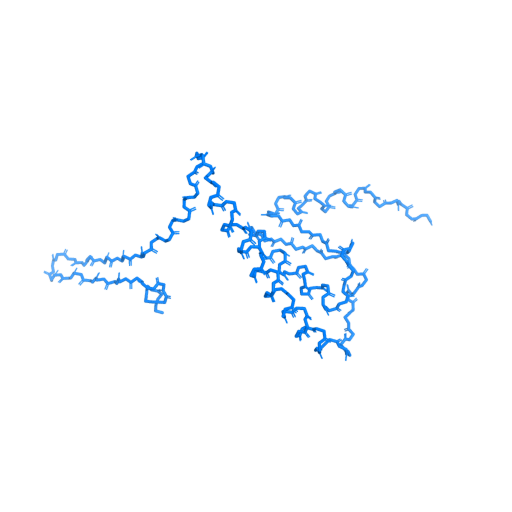04 C C . THR A 1 90 ? -3.278 -0.439 -2.434 1.00 93.12 90 THR A C 1
ATOM 706 O O . THR A 1 90 ? -3.936 -1.294 -1.847 1.00 93.12 90 THR A O 1
ATOM 709 N N . GLU A 1 91 ? -3.462 -0.174 -3.733 1.00 89.44 91 GLU A N 1
ATOM 710 C CA . GLU A 1 91 ? -4.508 -0.805 -4.559 1.00 89.44 91 GLU A CA 1
ATOM 711 C C . GLU A 1 91 ? -4.279 -2.320 -4.724 1.00 89.44 91 GLU A C 1
ATOM 713 O O . GLU A 1 91 ? -5.199 -3.135 -4.598 1.00 89.44 91 GLU A O 1
ATOM 718 N N . VAL A 1 92 ? -3.029 -2.734 -4.951 1.00 89.00 92 VAL A N 1
ATOM 719 C CA . VAL A 1 92 ? -2.666 -4.157 -5.008 1.00 89.00 92 VAL A CA 1
ATOM 720 C C . VAL A 1 92 ? -2.917 -4.833 -3.658 1.00 89.00 92 VAL A C 1
ATOM 722 O O . VAL A 1 92 ? -3.457 -5.944 -3.629 1.00 89.00 92 VAL A O 1
ATOM 725 N N . LEU A 1 93 ? -2.578 -4.178 -2.541 1.00 91.19 93 LEU A N 1
ATOM 726 C CA . LEU A 1 93 ? -2.830 -4.719 -1.207 1.00 91.19 93 LEU A CA 1
ATOM 727 C C . LEU A 1 93 ? -4.325 -4.871 -0.924 1.00 91.19 93 LEU A C 1
ATOM 729 O O . LEU A 1 93 ? -4.729 -5.907 -0.403 1.00 91.19 93 LEU A O 1
ATOM 733 N N . GLU A 1 94 ? -5.155 -3.896 -1.292 1.00 90.50 94 GLU A N 1
ATOM 734 C CA . GLU A 1 94 ? -6.613 -3.981 -1.138 1.00 90.50 94 GLU A CA 1
ATOM 735 C C . GLU A 1 94 ? -7.193 -5.202 -1.855 1.00 90.50 94 GLU A C 1
ATOM 737 O O . GLU A 1 94 ? -8.023 -5.923 -1.300 1.00 90.50 94 GLU A O 1
ATOM 742 N N . ILE A 1 95 ? -6.715 -5.493 -3.066 1.00 86.56 95 ILE A N 1
ATOM 743 C CA . ILE A 1 95 ? -7.151 -6.662 -3.840 1.00 86.56 95 ILE A CA 1
ATOM 744 C C . ILE A 1 95 ? -6.724 -7.963 -3.162 1.00 86.56 95 ILE A C 1
ATOM 746 O O . ILE A 1 95 ? -7.511 -8.911 -3.094 1.00 86.56 95 ILE A O 1
ATOM 750 N N . ILE A 1 96 ? -5.493 -8.015 -2.652 1.00 87.75 96 ILE A N 1
ATOM 751 C CA . ILE A 1 96 ? -4.967 -9.165 -1.910 1.00 87.75 96 ILE A CA 1
ATOM 752 C C . ILE A 1 96 ? -5.801 -9.393 -0.642 1.00 87.75 96 ILE A C 1
ATOM 754 O O . ILE A 1 96 ? -6.285 -10.503 -0.413 1.00 87.75 96 ILE A O 1
ATOM 758 N N . LEU A 1 97 ? -6.028 -8.345 0.153 1.00 88.81 97 LEU A N 1
ATOM 759 C CA . LEU A 1 97 ? -6.824 -8.396 1.382 1.00 88.81 97 LEU A CA 1
ATOM 760 C C . LEU A 1 97 ? -8.286 -8.787 1.089 1.00 88.81 97 LEU A C 1
ATOM 762 O O . LEU A 1 97 ? -8.856 -9.643 1.769 1.00 88.81 97 LEU A O 1
ATOM 766 N N . GLY A 1 98 ? -8.873 -8.259 0.015 1.00 86.50 98 GLY A N 1
ATOM 767 C CA . GLY A 1 98 ? -10.189 -8.674 -0.473 1.00 86.50 98 GLY A CA 1
ATOM 768 C C . GLY A 1 98 ? -10.232 -10.154 -0.864 1.00 86.50 98 GLY A C 1
ATOM 769 O O . GLY A 1 98 ? -11.168 -10.869 -0.508 1.00 86.50 98 GLY A O 1
ATOM 770 N N . GLY A 1 99 ? -9.184 -10.658 -1.522 1.00 82.88 99 GLY A N 1
ATOM 771 C CA . GLY A 1 99 ? -9.069 -12.062 -1.923 1.00 82.88 99 GLY A CA 1
ATOM 772 C C . GLY A 1 99 ? -8.880 -13.053 -0.760 1.00 82.88 99 GLY A C 1
ATOM 773 O O . GLY A 1 99 ? -9.248 -14.221 -0.890 1.00 82.88 99 GLY A O 1
ATOM 774 N N . ILE A 1 100 ? -8.370 -12.612 0.399 1.00 84.44 100 ILE A N 1
ATOM 775 C CA . ILE A 1 100 ? -8.394 -13.400 1.654 1.00 84.44 100 ILE A CA 1
ATOM 776 C C . ILE A 1 100 ? -9.713 -13.248 2.436 1.00 84.44 100 ILE A C 1
ATOM 778 O O . ILE A 1 100 ? -9.868 -13.821 3.517 1.00 84.44 100 ILE A O 1
ATOM 782 N N . GLY A 1 101 ? -10.693 -12.522 1.890 1.00 84.31 101 GLY A N 1
ATOM 783 C CA . GLY A 1 101 ? -12.034 -12.386 2.456 1.00 84.31 101 GLY A CA 1
ATOM 784 C C . GLY A 1 101 ? -12.170 -11.287 3.507 1.00 84.31 101 GLY A C 1
ATOM 785 O O . GLY A 1 101 ? -13.040 -11.395 4.376 1.00 84.31 101 GLY A O 1
ATOM 786 N N . ILE A 1 102 ? -11.316 -10.264 3.463 1.00 87.94 102 ILE A N 1
ATOM 787 C CA . ILE A 1 102 ? -11.472 -9.052 4.271 1.00 87.94 102 ILE A CA 1
ATOM 788 C C . ILE A 1 102 ? -12.390 -8.094 3.520 1.00 87.94 102 ILE A C 1
ATOM 790 O O . ILE A 1 102 ? -12.205 -7.842 2.332 1.00 87.94 102 ILE A O 1
ATOM 794 N N . SER A 1 103 ? -13.410 -7.592 4.209 1.00 88.44 103 SER A N 1
ATOM 795 C CA . SER A 1 103 ? -14.368 -6.675 3.604 1.00 88.44 103 SER A CA 1
ATOM 796 C C . SER A 1 103 ? -13.711 -5.316 3.300 1.00 88.44 103 SER A C 1
ATOM 798 O O . SER A 1 103 ? -12.950 -4.832 4.141 1.00 88.44 103 SER A O 1
ATOM 800 N N . PRO A 1 104 ? -14.004 -4.673 2.151 1.00 87.38 104 PRO A N 1
ATOM 801 C CA . PRO A 1 104 ? -13.397 -3.390 1.780 1.00 87.38 104 PRO A CA 1
ATOM 802 C C . PRO A 1 104 ? -13.599 -2.270 2.810 1.00 87.38 104 PRO A C 1
ATOM 804 O O . PRO A 1 104 ? -12.709 -1.458 3.008 1.00 87.38 104 PRO A O 1
ATOM 807 N N . ASP A 1 105 ? -14.723 -2.258 3.531 1.00 90.94 105 ASP A N 1
ATOM 808 C CA . ASP A 1 105 ? -15.029 -1.292 4.601 1.00 90.94 105 ASP A CA 1
ATOM 809 C C . ASP A 1 105 ? -14.099 -1.394 5.822 1.00 90.94 105 ASP A C 1
ATOM 811 O O . ASP A 1 105 ? -14.043 -0.483 6.651 1.00 90.94 105 ASP A O 1
ATOM 815 N N . LYS A 1 106 ? -13.365 -2.505 5.945 1.00 90.56 106 LYS A N 1
ATOM 816 C CA . LYS A 1 106 ? -12.369 -2.715 6.998 1.00 90.56 106 LYS A CA 1
ATOM 817 C C . LYS A 1 106 ? -10.968 -2.302 6.566 1.00 90.56 106 LYS A C 1
ATOM 819 O O . LYS A 1 106 ? -10.088 -2.287 7.422 1.00 90.56 106 LYS A O 1
ATOM 824 N N . ILE A 1 107 ? -10.738 -1.997 5.292 1.00 93.31 107 ILE A N 1
ATOM 825 C CA . ILE A 1 107 ? -9.424 -1.611 4.781 1.00 93.31 107 ILE A CA 1
ATOM 826 C C . ILE A 1 107 ? -9.387 -0.091 4.671 1.00 93.31 107 ILE A C 1
ATOM 828 O O . ILE A 1 107 ? -10.274 0.530 4.096 1.00 93.31 107 ILE A O 1
ATOM 832 N N . VAL A 1 108 ? -8.367 0.507 5.269 1.00 94.62 108 VAL A N 1
ATOM 833 C CA . VAL A 1 108 ? -8.124 1.945 5.251 1.00 94.62 108 VAL A CA 1
ATOM 834 C C . VAL A 1 108 ? -6.739 2.151 4.666 1.00 94.62 108 VAL A C 1
ATOM 836 O O . VAL A 1 108 ? -5.769 1.620 5.202 1.00 94.62 108 VAL A O 1
ATOM 839 N N . THR A 1 109 ? -6.634 2.895 3.574 1.00 94.75 109 THR A N 1
ATOM 840 C CA . THR A 1 109 ? -5.361 3.177 2.903 1.00 94.75 109 THR A CA 1
ATOM 841 C C . THR A 1 109 ? -4.929 4.614 3.143 1.00 94.75 109 THR A C 1
ATOM 843 O O . THR A 1 109 ? -5.759 5.519 3.090 1.00 94.75 109 THR A O 1
ATOM 846 N N . CYS A 1 110 ? -3.634 4.827 3.342 1.00 96.50 110 CYS A N 1
ATOM 847 C CA . CYS A 1 110 ? -3.021 6.144 3.457 1.00 96.50 110 CYS A CA 1
ATOM 848 C C . CYS A 1 110 ? -1.738 6.192 2.624 1.00 96.50 110 CYS A C 1
ATOM 850 O O . CYS A 1 110 ? -0.991 5.213 2.581 1.00 96.50 110 CYS A O 1
ATOM 852 N N . LEU A 1 111 ? -1.452 7.347 2.024 1.00 95.50 111 LEU A N 1
ATOM 853 C CA . LEU A 1 111 ? -0.244 7.590 1.228 1.00 95.50 111 LEU A CA 1
ATOM 854 C C . LEU A 1 111 ? 0.929 8.116 2.063 1.00 95.50 111 LEU A C 1
ATOM 856 O O . LEU A 1 111 ? 2.024 8.361 1.563 1.00 95.50 111 LEU A O 1
ATOM 860 N N . SER A 1 112 ? 0.702 8.362 3.353 1.00 95.50 112 SER A N 1
ATOM 861 C CA . SER A 1 112 ? 1.733 8.856 4.257 1.00 95.50 112 SER A CA 1
ATOM 862 C C . SER A 1 112 ? 1.461 8.471 5.705 1.00 95.50 112 SER A C 1
ATOM 864 O O . SER A 1 112 ? 0.318 8.283 6.127 1.00 95.50 112 SER A O 1
ATOM 866 N N . GLY A 1 113 ? 2.525 8.426 6.510 1.00 95.12 113 GLY A N 1
ATOM 867 C CA . GLY A 1 113 ? 2.399 8.227 7.954 1.00 95.12 113 GLY A CA 1
ATOM 868 C C . GLY A 1 113 ? 1.640 9.360 8.658 1.00 95.12 113 GLY A C 1
ATOM 869 O O . GLY A 1 113 ? 0.958 9.109 9.646 1.00 95.12 113 GLY A O 1
ATOM 870 N N . SER A 1 114 ? 1.718 10.596 8.153 1.00 96.25 114 SER A N 1
ATOM 871 C CA . SER A 1 114 ? 0.956 11.734 8.688 1.00 96.25 114 SER A CA 1
ATOM 872 C C . SER A 1 114 ? -0.549 11.543 8.521 1.00 96.25 114 SER A C 1
ATOM 874 O O . SER A 1 114 ? -1.286 11.675 9.494 1.00 96.25 114 SER A O 1
ATOM 876 N N . GLU A 1 115 ? -0.981 11.156 7.322 1.00 94.50 115 GLU A N 1
ATOM 877 C CA . GLU A 1 115 ? -2.383 10.858 7.017 1.00 94.50 115 GLU A CA 1
ATOM 878 C C . GLU A 1 115 ? -2.888 9.685 7.867 1.00 94.50 115 GLU A C 1
ATOM 880 O O . GLU A 1 115 ? -3.937 9.771 8.500 1.00 94.50 115 GLU A O 1
ATOM 885 N N . ALA A 1 116 ? -2.084 8.626 7.990 1.00 95.12 116 ALA A N 1
ATOM 886 C CA . ALA A 1 116 ? -2.396 7.476 8.833 1.00 95.12 116 ALA A CA 1
ATOM 887 C C . ALA A 1 116 ? -2.660 7.869 10.299 1.00 95.12 116 ALA A C 1
ATOM 889 O O . ALA A 1 116 ? -3.597 7.374 10.928 1.00 95.12 116 ALA A O 1
ATOM 890 N N . ILE A 1 117 ? -1.856 8.784 10.850 1.00 95.50 117 ILE A N 1
ATOM 891 C CA . ILE A 1 117 ? -2.034 9.291 12.217 1.00 95.50 117 ILE A CA 1
ATOM 892 C C . ILE A 1 117 ? -3.329 10.103 12.345 1.00 95.50 117 ILE A C 1
ATOM 894 O O . ILE A 1 117 ? -4.012 9.987 13.363 1.00 95.50 117 ILE A O 1
ATOM 898 N N . GLU A 1 118 ? -3.663 10.931 11.356 1.00 94.25 118 GLU A N 1
ATOM 899 C CA . GLU A 1 118 ? -4.904 11.717 11.349 1.00 94.25 118 GLU A CA 1
ATOM 900 C C . GLU A 1 118 ? -6.136 10.809 11.327 1.00 94.25 118 GLU A C 1
ATOM 902 O O . GLU A 1 118 ? -7.001 10.932 12.196 1.00 94.25 118 GLU A O 1
ATOM 907 N N . VAL A 1 119 ? -6.148 9.805 10.450 1.00 92.38 119 VAL A N 1
ATOM 908 C CA . VAL A 1 119 ? -7.249 8.837 10.344 1.00 92.38 119 VAL A CA 1
ATOM 909 C C . VAL A 1 119 ? -7.438 8.032 11.637 1.00 92.38 119 VAL A C 1
ATOM 911 O O . VAL A 1 119 ? -8.569 7.783 12.070 1.00 92.38 119 VAL A O 1
ATOM 914 N N . ILE A 1 120 ? -6.344 7.653 12.309 1.00 92.19 120 ILE A N 1
ATOM 915 C CA . ILE A 1 120 ? -6.418 6.993 13.622 1.00 92.19 120 ILE A CA 1
ATOM 916 C C . ILE A 1 120 ? -7.029 7.932 14.668 1.00 92.19 120 ILE A C 1
ATOM 918 O O . ILE A 1 120 ? -7.892 7.509 15.438 1.00 92.19 120 ILE A O 1
ATOM 922 N N . LYS A 1 121 ? -6.607 9.200 14.712 1.00 90.75 121 LYS A N 1
ATOM 923 C CA . LYS A 1 121 ? -7.129 10.178 15.680 1.00 90.75 121 LYS A CA 1
ATOM 924 C C . LYS A 1 121 ? -8.627 10.402 15.506 1.00 90.75 121 LYS A C 1
ATOM 926 O O . LYS A 1 121 ? -9.348 10.391 16.500 1.00 90.75 121 LYS A O 1
ATOM 931 N N . GLU A 1 122 ? -9.093 10.556 14.270 1.00 87.62 122 GLU A N 1
ATOM 932 C CA . GLU A 1 122 ? -10.522 10.685 13.964 1.00 87.62 122 GLU A CA 1
ATOM 933 C C . GLU A 1 122 ? -11.301 9.431 14.362 1.00 87.62 122 GLU A C 1
ATOM 935 O O . GLU A 1 122 ? -12.403 9.520 14.900 1.00 87.62 122 GLU A O 1
ATOM 940 N N . SER A 1 123 ? -10.718 8.251 14.153 1.00 82.19 123 SER A N 1
ATOM 941 C CA . SER A 1 123 ? -11.351 6.989 14.539 1.00 82.19 123 SER A CA 1
ATOM 942 C C . SER A 1 123 ? -11.510 6.862 16.057 1.00 82.19 123 SER A C 1
ATOM 944 O O . SER A 1 123 ? -12.551 6.403 16.511 1.00 82.19 123 SER A O 1
ATOM 946 N N . ILE A 1 124 ? -10.521 7.308 16.839 1.00 81.94 124 ILE A N 1
ATOM 947 C CA . ILE A 1 124 ? -10.575 7.284 18.312 1.00 81.94 124 ILE A CA 1
ATOM 948 C C . ILE A 1 124 ? -11.602 8.292 18.851 1.00 81.94 124 ILE A C 1
ATOM 950 O O . ILE A 1 124 ? -12.273 8.015 19.838 1.00 81.94 124 ILE A O 1
ATOM 954 N N . GLN A 1 125 ? -11.742 9.461 18.219 1.00 76.12 125 GLN A N 1
ATOM 955 C CA . GLN A 1 125 ? -12.675 10.502 18.672 1.00 76.12 125 GLN A CA 1
ATOM 956 C C . GLN A 1 125 ? -14.147 10.186 18.370 1.00 76.12 125 GLN A C 1
ATOM 958 O O . GLN A 1 125 ? -15.028 10.734 19.027 1.00 76.12 125 GLN A O 1
ATOM 963 N N . ASN A 1 126 ? -14.412 9.322 17.388 1.00 68.38 126 ASN A N 1
ATOM 964 C CA . ASN A 1 126 ? -15.761 8.985 16.936 1.00 68.38 126 ASN A CA 1
ATOM 965 C C . ASN A 1 126 ? -16.307 7.668 17.513 1.00 68.38 126 ASN A C 1
ATOM 967 O O . ASN A 1 126 ? -17.417 7.277 17.146 1.00 68.38 126 ASN A O 1
ATOM 971 N N . GLU A 1 127 ? -15.580 6.969 18.395 1.00 63.47 127 GLU A N 1
ATOM 972 C CA . GLU A 1 127 ? -16.168 5.837 19.119 1.00 63.47 127 GLU A CA 1
ATOM 973 C C . GLU A 1 127 ? -17.135 6.365 20.194 1.00 63.47 127 GLU A C 1
ATOM 975 O O . GLU A 1 127 ? -16.701 7.059 21.117 1.00 63.47 127 GLU A O 1
ATOM 980 N N . PRO A 1 128 ? -18.450 6.079 20.101 1.00 57.94 128 PRO A N 1
ATOM 981 C CA . PRO A 1 128 ? -19.371 6.425 21.172 1.00 57.94 128 PRO A CA 1
ATOM 982 C C . PRO A 1 128 ? -18.967 5.649 22.426 1.00 57.94 128 PRO A C 1
ATOM 984 O O . PRO A 1 128 ? -18.781 4.430 22.366 1.00 57.94 128 PRO A O 1
ATOM 987 N N . GLU A 1 129 ? -18.841 6.352 23.556 1.00 60.88 129 GLU A N 1
ATOM 988 C CA . GLU A 1 129 ? -18.666 5.732 24.870 1.00 60.88 129 GLU A CA 1
ATOM 989 C C . GLU A 1 129 ? -19.730 4.642 25.032 1.00 60.88 129 GLU A C 1
ATOM 991 O O . GLU A 1 129 ? -20.928 4.916 25.120 1.00 60.88 129 GLU A O 1
ATOM 996 N N . SER A 1 130 ? -19.293 3.385 24.983 1.00 58.62 130 SER A N 1
ATOM 997 C CA . SER A 1 130 ? -20.176 2.242 25.167 1.00 58.62 130 SER A CA 1
ATOM 998 C C . SER A 1 130 ? -20.581 2.216 26.641 1.00 58.62 130 SER A C 1
ATOM 1000 O O . SER A 1 130 ? -19.757 1.878 27.491 1.00 58.62 130 SER A O 1
ATOM 1002 N N . GLN A 1 131 ? -21.812 2.656 26.925 1.00 42.19 131 GLN A N 1
ATOM 1003 C CA . GLN A 1 131 ? -22.471 2.539 28.232 1.00 42.19 131 GLN A CA 1
ATOM 1004 C C . GLN A 1 131 ? -22.837 1.090 28.554 1.00 42.19 131 GLN A C 1
ATOM 1006 O O . GLN A 1 131 ? -23.252 0.363 27.621 1.00 42.19 131 GLN A O 1
#

InterPro domains:
  IPR001789 Signal transduction response regulator, receiver domain [PS50110] (79-131)
  IPR011006 CheY-like superfamily [SSF52172] (75-122)

Organism: NCBI:txid197538

Radius of gyration: 23.34 Å; chains: 1; bounding box: 72×43×57 Å